Protein AF-A0A5D4S3Q2-F1 (afdb_monomer)

Structure (mmCIF, N/CA/C/O backbone):
data_AF-A0A5D4S3Q2-F1
#
_entry.id   AF-A0A5D4S3Q2-F1
#
loop_
_atom_site.group_PDB
_atom_site.id
_atom_site.type_symbol
_atom_site.label_atom_id
_atom_site.label_alt_id
_atom_site.label_comp_id
_atom_site.label_asym_id
_atom_site.label_entity_id
_atom_site.label_seq_id
_atom_site.pdbx_PDB_ins_code
_atom_site.Cartn_x
_atom_site.Cartn_y
_atom_site.Cartn_z
_atom_site.occupancy
_atom_site.B_iso_or_equiv
_atom_site.auth_seq_id
_atom_site.auth_comp_id
_atom_site.auth_asym_id
_atom_site.auth_atom_id
_atom_site.pdbx_PDB_model_n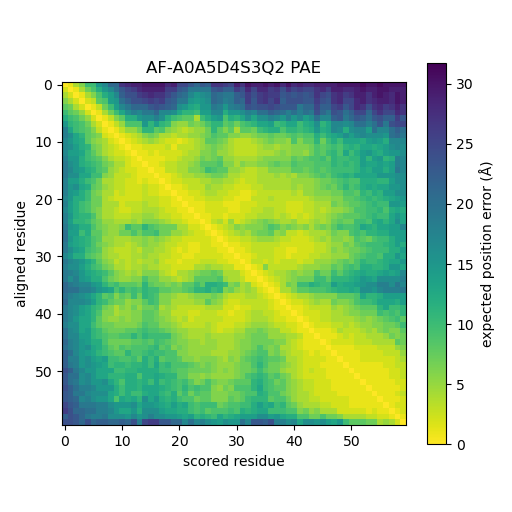um
ATOM 1 N N . MET A 1 1 ? 27.319 7.048 -13.505 1.00 37.62 1 MET A N 1
ATOM 2 C CA . MET A 1 1 ? 26.668 5.911 -12.826 1.00 37.62 1 MET A CA 1
ATOM 3 C C . MET A 1 1 ? 25.841 6.492 -11.693 1.00 37.62 1 MET A C 1
ATOM 5 O O . MET A 1 1 ? 26.385 6.808 -10.644 1.00 37.62 1 MET A O 1
ATOM 9 N N . THR A 1 2 ? 24.581 6.810 -11.980 1.00 42.22 2 THR A N 1
ATOM 10 C CA . THR A 1 2 ? 23.607 7.361 -11.030 1.00 42.22 2 THR A CA 1
ATOM 11 C C . THR A 1 2 ? 23.046 6.222 -10.184 1.00 42.22 2 THR A C 1
ATOM 13 O O . THR A 1 2 ? 22.761 5.148 -10.701 1.00 42.22 2 THR A O 1
ATOM 16 N N . HIS A 1 3 ? 22.967 6.439 -8.873 1.00 47.72 3 HIS A N 1
ATOM 17 C CA . HIS A 1 3 ? 22.348 5.518 -7.926 1.00 47.72 3 HIS A CA 1
ATOM 18 C C . HIS A 1 3 ? 20.821 5.533 -8.119 1.00 47.72 3 HIS A C 1
ATOM 20 O O . HIS A 1 3 ? 20.132 6.231 -7.383 1.00 47.72 3 HIS A O 1
ATOM 26 N N . ASP A 1 4 ? 20.295 4.771 -9.078 1.00 49.88 4 ASP A N 1
ATOM 27 C CA . ASP A 1 4 ? 18.882 4.370 -9.070 1.00 49.88 4 ASP A CA 1
ATOM 28 C C . ASP A 1 4 ? 18.764 3.130 -8.184 1.00 49.88 4 ASP A C 1
ATOM 30 O O . ASP A 1 4 ? 18.772 1.992 -8.646 1.00 49.88 4 ASP A O 1
ATOM 34 N N . LYS A 1 5 ? 18.782 3.358 -6.870 1.00 51.97 5 LYS A N 1
ATOM 35 C CA . LYS A 1 5 ? 18.477 2.312 -5.899 1.00 51.97 5 LYS A CA 1
ATOM 36 C C . LYS A 1 5 ? 16.977 2.027 -5.955 1.00 51.97 5 LYS A C 1
ATOM 38 O O . LYS A 1 5 ? 16.185 2.801 -5.432 1.00 51.97 5 LYS A O 1
ATOM 43 N N . ASP A 1 6 ? 16.655 0.902 -6.580 1.00 55.59 6 ASP A N 1
ATOM 44 C CA . ASP A 1 6 ? 15.739 -0.105 -6.044 1.00 55.59 6 ASP A CA 1
ATOM 45 C C . ASP A 1 6 ? 14.303 0.355 -5.737 1.00 55.59 6 ASP A C 1
ATOM 47 O O . ASP A 1 6 ? 13.818 0.190 -4.618 1.00 55.59 6 ASP A O 1
ATOM 51 N N . TYR A 1 7 ? 13.573 0.850 -6.740 1.00 57.19 7 TYR A N 1
ATOM 52 C CA . TYR A 1 7 ? 12.116 0.687 -6.704 1.00 57.19 7 TYR A CA 1
ATOM 53 C C . TYR A 1 7 ? 11.829 -0.810 -6.890 1.00 57.19 7 TYR A C 1
ATOM 55 O O . TYR A 1 7 ? 12.048 -1.360 -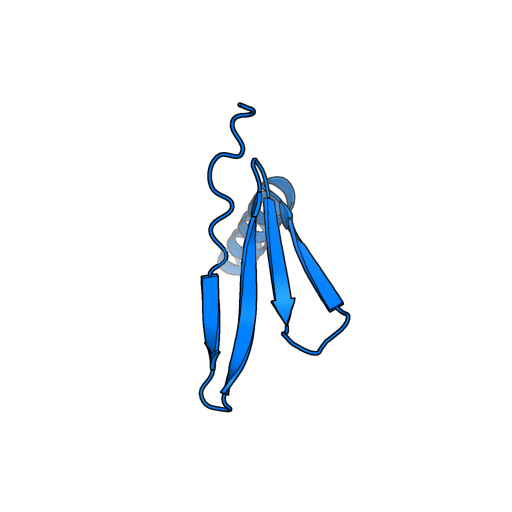7.968 1.00 57.19 7 TYR A O 1
ATOM 63 N N . GLN A 1 8 ? 11.444 -1.499 -5.813 1.00 64.12 8 GLN A N 1
ATOM 64 C CA . GLN A 1 8 ? 10.882 -2.845 -5.917 1.00 64.12 8 GLN A CA 1
ATOM 65 C C . GLN A 1 8 ? 9.382 -2.716 -6.136 1.00 64.12 8 GLN A C 1
ATOM 67 O O . GLN A 1 8 ? 8.657 -2.294 -5.232 1.00 64.12 8 GLN A O 1
ATOM 72 N N . ASP A 1 9 ? 8.941 -3.098 -7.328 1.00 70.81 9 ASP A N 1
ATOM 73 C CA . ASP A 1 9 ? 7.529 -3.286 -7.620 1.00 70.81 9 ASP A CA 1
ATOM 74 C C . ASP A 1 9 ? 7.112 -4.683 -7.151 1.00 70.81 9 ASP A C 1
ATOM 76 O O . ASP A 1 9 ? 7.730 -5.697 -7.495 1.00 70.81 9 ASP A O 1
ATOM 80 N N . PHE A 1 10 ? 6.066 -4.736 -6.332 1.00 80.38 10 PHE A N 1
ATOM 81 C CA . PHE A 1 10 ? 5.443 -5.980 -5.894 1.00 80.38 10 PHE A CA 1
ATOM 82 C C . PHE A 1 10 ? 4.067 -6.109 -6.533 1.00 80.38 10 PHE A C 1
ATOM 84 O O . PHE A 1 10 ? 3.367 -5.117 -6.711 1.00 80.38 10 PHE A O 1
ATOM 91 N N . TYR A 1 11 ? 3.650 -7.340 -6.823 1.00 83.06 11 TYR A N 1
ATOM 92 C CA . TYR A 1 11 ? 2.297 -7.620 -7.295 1.00 83.06 11 TYR A CA 1
ATOM 93 C C . TYR A 1 11 ? 1.544 -8.435 -6.251 1.00 83.06 11 TYR A C 1
ATOM 95 O O . TYR A 1 11 ? 2.008 -9.498 -5.834 1.00 83.06 11 TYR A O 1
ATOM 103 N N . ILE A 1 12 ? 0.372 -7.949 -5.854 1.00 84.62 12 ILE A N 1
ATOM 104 C CA . ILE A 1 12 ? -0.638 -8.750 -5.165 1.00 84.62 12 ILE A CA 1
ATOM 105 C C . ILE A 1 12 ? -1.578 -9.265 -6.250 1.00 84.62 12 ILE A C 1
ATOM 107 O O . ILE A 1 12 ? -2.065 -8.480 -7.060 1.00 84.62 12 ILE A O 1
ATOM 111 N N . VAL A 1 13 ? -1.787 -10.577 -6.293 1.00 85.44 13 VAL A N 1
ATOM 112 C CA . VAL A 1 13 ? -2.711 -11.219 -7.232 1.00 85.44 13 VAL A CA 1
ATOM 113 C C . VAL A 1 13 ? -3.848 -11.805 -6.414 1.00 85.44 13 VAL A C 1
ATOM 115 O O . VAL A 1 13 ? -3.572 -12.526 -5.452 1.00 85.44 13 VAL A O 1
ATOM 118 N N . ASP A 1 14 ? -5.086 -11.456 -6.746 1.00 85.00 14 ASP A N 1
ATOM 119 C CA . ASP A 1 14 ? -6.261 -12.034 -6.094 1.00 85.00 14 ASP A CA 1
ATOM 120 C C . ASP A 1 14 ? -6.701 -13.357 -6.748 1.00 85.00 14 ASP A C 1
ATOM 122 O O . ASP A 1 14 ? -6.073 -13.852 -7.690 1.00 85.00 14 ASP A O 1
ATOM 126 N N . ASP A 1 15 ? -7.761 -13.963 -6.208 1.00 90.25 15 ASP A N 1
ATOM 127 C CA . ASP A 1 15 ? -8.278 -15.258 -6.666 1.00 90.25 15 ASP A CA 1
ATOM 128 C C . ASP A 1 15 ? -8.863 -15.200 -8.092 1.00 90.25 15 ASP A C 1
ATOM 130 O O . ASP A 1 15 ? -8.905 -16.226 -8.777 1.00 90.25 15 ASP A O 1
ATOM 134 N N . ASP A 1 16 ? -9.267 -14.011 -8.553 1.00 89.56 16 ASP A N 1
ATOM 135 C CA . ASP A 1 16 ? -9.769 -13.761 -9.908 1.00 89.56 16 ASP A CA 1
ATOM 136 C C . ASP A 1 16 ? -8.621 -13.512 -10.911 1.00 89.56 16 ASP A C 1
ATOM 138 O O . ASP A 1 16 ? -8.822 -13.516 -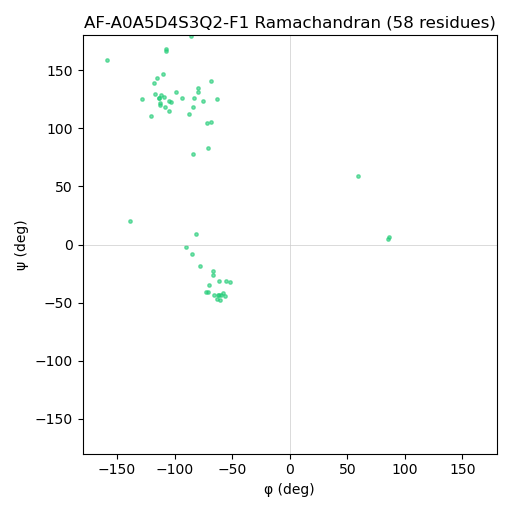12.129 1.00 89.56 16 ASP A O 1
ATOM 142 N N . GLY A 1 17 ? -7.386 -13.385 -10.411 1.00 85.88 17 GLY A N 1
ATOM 143 C CA . GLY A 1 17 ? -6.182 -13.145 -11.201 1.00 85.88 17 GLY A CA 1
ATOM 144 C C . GLY A 1 17 ? -5.923 -11.667 -11.489 1.00 85.88 17 GLY A C 1
ATOM 145 O O . GLY A 1 17 ? -4.982 -11.357 -12.236 1.00 85.88 17 GLY A O 1
ATOM 146 N N . ASP A 1 18 ? -6.710 -10.769 -10.895 1.00 85.31 18 ASP A N 1
ATOM 147 C CA . ASP A 1 18 ? -6.483 -9.337 -10.976 1.00 85.31 18 ASP A CA 1
ATOM 148 C C . ASP A 1 18 ? -5.218 -8.982 -10.196 1.00 85.31 18 ASP A C 1
ATOM 150 O O . ASP A 1 18 ? -4.893 -9.550 -9.149 1.00 85.31 18 ASP A O 1
ATOM 154 N N . LYS A 1 19 ? -4.444 -8.052 -10.760 1.00 86.75 19 LYS A N 1
ATOM 155 C CA . LYS A 1 19 ? -3.132 -7.681 -10.230 1.00 86.75 19 LYS A CA 1
ATOM 156 C C . LYS A 1 19 ? -3.168 -6.268 -9.686 1.00 86.75 19 LYS A C 1
ATOM 158 O O . LYS A 1 19 ? -3.519 -5.329 -10.401 1.00 86.75 19 LYS A O 1
ATOM 163 N N . LEU A 1 20 ? -2.716 -6.114 -8.452 1.00 85.38 20 LEU A N 1
ATOM 164 C CA . LEU A 1 20 ? -2.418 -4.832 -7.837 1.00 85.38 20 LEU A CA 1
ATOM 165 C C . LEU A 1 20 ? -0.901 -4.652 -7.780 1.00 85.38 20 LEU A C 1
ATOM 167 O O . LEU A 1 20 ? -0.205 -5.406 -7.102 1.00 85.38 20 LEU A O 1
ATOM 171 N N . GLU A 1 21 ? -0.398 -3.663 -8.506 1.00 87.25 21 GLU A N 1
ATOM 172 C CA . GLU A 1 21 ? 0.987 -3.210 -8.446 1.00 87.25 21 GLU A CA 1
ATOM 173 C C . GLU A 1 21 ? 1.191 -2.305 -7.230 1.00 87.25 21 GLU A C 1
ATOM 175 O O . GLU A 1 21 ? 0.409 -1.384 -6.982 1.00 87.25 21 GLU A O 1
ATOM 180 N N . VAL A 1 22 ? 2.245 -2.584 -6.469 1.00 86.31 22 VAL A N 1
ATOM 181 C CA . VAL A 1 22 ? 2.633 -1.864 -5.260 1.00 86.31 22 VAL A CA 1
ATOM 182 C C . VAL A 1 22 ? 4.037 -1.313 -5.460 1.00 86.31 22 VAL A C 1
ATOM 184 O O . VAL A 1 22 ? 5.009 -2.071 -5.458 1.00 86.31 22 VAL A O 1
ATOM 187 N N . THR A 1 23 ? 4.143 0.008 -5.578 1.00 85.19 23 THR A N 1
ATOM 188 C CA . THR A 1 23 ? 5.421 0.709 -5.737 1.00 85.19 23 THR A CA 1
ATOM 189 C C . THR A 1 23 ? 5.755 1.468 -4.459 1.00 85.19 23 THR A C 1
ATOM 191 O O . THR A 1 23 ? 5.036 2.389 -4.052 1.00 85.19 23 THR A O 1
ATOM 194 N N . PHE A 1 24 ? 6.873 1.101 -3.831 1.00 81.69 24 PHE A N 1
ATOM 195 C CA . PHE A 1 24 ? 7.400 1.792 -2.655 1.00 81.69 24 PHE A CA 1
ATOM 196 C C . PHE A 1 24 ? 8.234 3.004 -3.070 1.00 81.69 24 PHE A C 1
ATOM 198 O O . PHE A 1 24 ? 9.267 2.873 -3.718 1.00 81.69 24 PHE A O 1
ATOM 205 N N . MET A 1 25 ? 7.806 4.192 -2.657 1.00 82.44 25 MET A N 1
ATOM 206 C CA . MET A 1 25 ? 8.555 5.442 -2.780 1.00 82.44 25 MET A CA 1
ATOM 207 C C . MET A 1 25 ? 9.069 5.876 -1.405 1.00 82.44 25 MET A C 1
ATOM 209 O O . MET A 1 25 ? 8.627 5.370 -0.377 1.00 82.44 25 MET A O 1
ATOM 213 N N . SER A 1 26 ? 9.993 6.842 -1.361 1.00 80.38 26 SER A N 1
ATOM 214 C CA . SER A 1 26 ? 10.711 7.193 -0.124 1.00 80.38 26 SER A CA 1
ATOM 215 C C . SER A 1 26 ? 9.823 7.482 1.098 1.00 80.38 26 SER A C 1
ATOM 217 O O . SER A 1 26 ? 10.262 7.177 2.197 1.00 80.38 26 SER A O 1
ATOM 219 N N . ASN A 1 27 ? 8.613 8.036 0.921 1.00 82.50 27 ASN A N 1
ATOM 220 C CA . ASN A 1 27 ? 7.661 8.344 2.010 1.00 82.50 27 ASN A CA 1
ATOM 221 C C . ASN A 1 27 ? 6.201 7.992 1.652 1.00 82.50 27 ASN A C 1
ATOM 223 O O . ASN A 1 27 ? 5.252 8.592 2.170 1.00 82.50 27 ASN A O 1
ATOM 227 N N . SER A 1 28 ? 6.002 7.119 0.670 1.00 83.38 28 SER A N 1
ATOM 228 C CA . SER A 1 28 ? 4.664 6.774 0.201 1.00 83.38 28 SER A CA 1
ATOM 229 C C . SER A 1 28 ? 4.646 5.436 -0.514 1.00 83.38 28 SER A C 1
ATOM 231 O O . SER A 1 28 ? 5.658 4.958 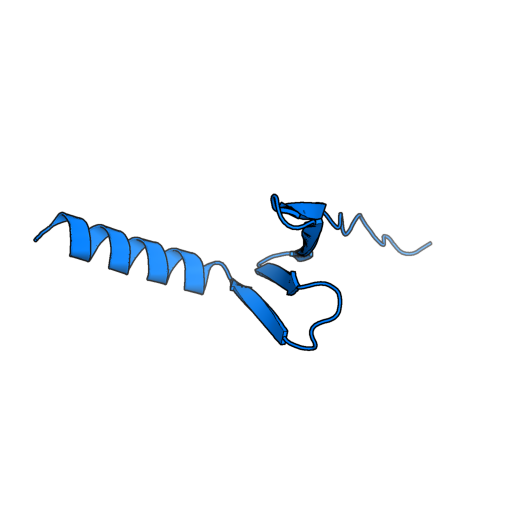-1.017 1.00 83.38 28 SER A O 1
ATOM 233 N N . VAL A 1 29 ? 3.462 4.845 -0.578 1.00 84.94 29 VAL A N 1
ATOM 234 C CA . VAL A 1 29 ? 3.178 3.649 -1.362 1.00 84.94 29 VAL A CA 1
ATOM 235 C C . VAL A 1 29 ? 2.155 4.027 -2.423 1.00 84.94 29 VAL A C 1
ATOM 237 O O . VAL A 1 29 ? 1.137 4.645 -2.109 1.00 84.94 29 VAL A O 1
ATOM 240 N N . CYS A 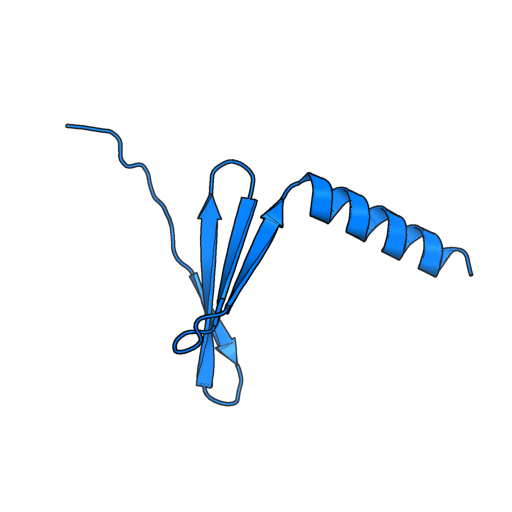1 30 ? 2.433 3.689 -3.678 1.00 83.62 30 CYS A N 1
ATOM 241 C CA . CYS A 1 30 ? 1.454 3.766 -4.757 1.00 83.62 30 CYS A CA 1
ATOM 242 C C . CYS A 1 30 ? 0.864 2.377 -4.990 1.00 83.62 30 CYS A C 1
ATOM 244 O O . CYS A 1 30 ? 1.611 1.407 -5.108 1.00 83.62 30 CYS A O 1
ATOM 246 N N . LEU A 1 31 ? -0.459 2.300 -5.057 1.00 87.12 31 LEU A N 1
ATOM 247 C CA . LEU A 1 31 ? -1.215 1.106 -5.401 1.00 87.12 31 LEU A CA 1
ATOM 248 C C . LEU A 1 31 ? -1.903 1.349 -6.745 1.00 87.12 31 LEU A C 1
ATOM 250 O O . LEU A 1 31 ? -2.715 2.269 -6.849 1.00 87.12 31 LEU A O 1
ATOM 254 N N . THR A 1 32 ? -1.609 0.534 -7.754 1.00 87.00 32 THR A N 1
ATOM 255 C CA . THR A 1 32 ? -2.210 0.650 -9.092 1.00 87.00 32 THR A CA 1
ATOM 256 C C . THR A 1 32 ? -2.784 -0.691 -9.516 1.00 87.00 32 THR A C 1
ATOM 258 O O . THR A 1 32 ? -2.079 -1.697 -9.524 1.00 87.00 32 THR A O 1
ATOM 261 N N . THR A 1 33 ? -4.063 -0.737 -9.882 1.00 84.81 33 THR A N 1
ATOM 262 C CA . THR A 1 33 ? -4.635 -1.953 -10.475 1.00 84.81 33 THR A CA 1
ATOM 263 C C . THR A 1 33 ? -4.153 -2.067 -11.918 1.00 84.81 33 THR A C 1
ATOM 265 O O . THR A 1 33 ? -4.359 -1.156 -12.719 1.00 84.81 33 THR A O 1
ATOM 268 N N . VAL A 1 34 ? -3.507 -3.178 -12.267 1.00 77.19 34 VAL A N 1
ATOM 269 C CA . VAL A 1 34 ? -2.951 -3.392 -13.608 1.00 77.19 34 VAL A CA 1
ATOM 270 C C . VAL A 1 34 ? -4.082 -3.399 -14.636 1.00 77.19 34 VAL A C 1
ATOM 272 O O . VAL A 1 34 ? -5.031 -4.169 -14.523 1.00 77.19 34 VAL A O 1
ATOM 275 N N . GLY A 1 35 ? -3.972 -2.548 -15.657 1.00 77.31 35 GLY A N 1
ATOM 276 C CA . GLY A 1 35 ? -5.013 -2.381 -16.678 1.00 77.31 35 GLY A CA 1
ATOM 277 C C . GLY A 1 35 ? -6.116 -1.383 -16.307 1.00 77.31 35 GLY A C 1
ATOM 278 O O . GLY A 1 35 ? -7.056 -1.218 -17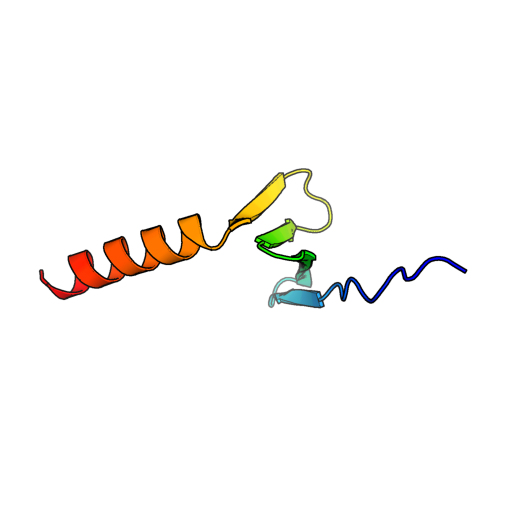.082 1.00 77.31 35 GLY A O 1
ATOM 279 N N . CYS A 1 36 ? -5.995 -0.699 -15.168 1.00 76.31 36 CYS A N 1
ATOM 280 C CA . CYS A 1 36 ? -6.846 0.416 -14.772 1.00 76.31 36 CYS A CA 1
ATOM 281 C C . CYS A 1 36 ? -6.018 1.707 -14.691 1.00 76.31 36 CYS A C 1
ATOM 283 O O . CYS A 1 36 ? -4.885 1.694 -14.218 1.00 76.31 36 CYS A O 1
ATOM 285 N N . ASP A 1 37 ? -6.603 2.841 -15.082 1.00 81.00 37 ASP A N 1
ATOM 286 C CA . ASP A 1 37 ? -5.941 4.158 -15.028 1.00 81.00 37 ASP A CA 1
ATOM 287 C C . ASP A 1 37 ? -5.997 4.804 -13.627 1.00 81.00 37 ASP A C 1
ATOM 289 O O . ASP A 1 37 ? -5.688 5.984 -13.455 1.00 81.00 37 ASP A O 1
ATOM 293 N N . THR A 1 38 ? -6.448 4.05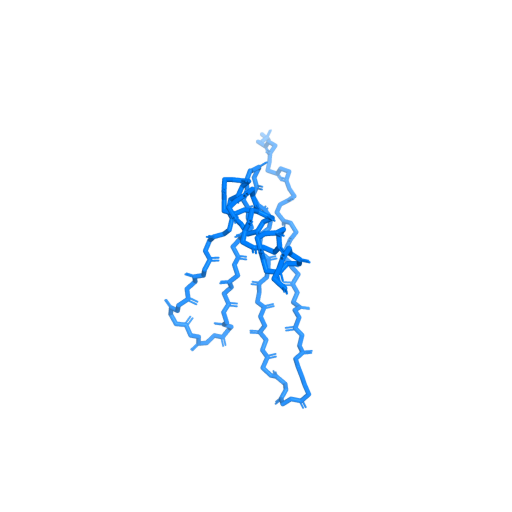8 -12.615 1.00 81.62 38 THR A N 1
ATOM 294 C CA . THR A 1 38 ? -6.608 4.568 -11.249 1.00 81.62 38 THR A CA 1
ATOM 295 C C . THR A 1 38 ? -5.471 4.090 -10.358 1.00 81.62 38 THR A C 1
ATOM 297 O O . THR A 1 38 ? -5.295 2.890 -10.148 1.00 81.62 38 THR A O 1
ATOM 300 N N . SER 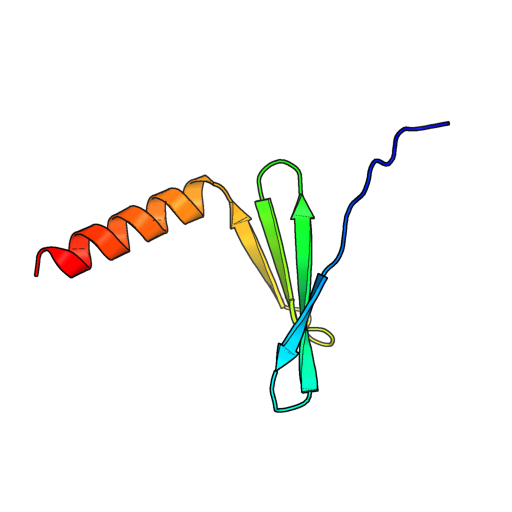A 1 39 ? -4.765 5.051 -9.765 1.00 83.62 39 SER A N 1
ATOM 301 C CA . SER A 1 39 ? -3.734 4.816 -8.755 1.00 83.62 39 SER A CA 1
ATOM 302 C C . SER A 1 39 ? -4.123 5.477 -7.434 1.00 83.62 39 SER A C 1
ATOM 304 O O . SER A 1 39 ? -4.616 6.607 -7.408 1.00 83.62 39 SER A O 1
ATOM 306 N N . VAL A 1 40 ? -3.878 4.783 -6.324 1.00 85.12 40 VAL A N 1
ATOM 307 C CA . VAL A 1 40 ? -4.065 5.294 -4.963 1.00 85.12 40 VAL A CA 1
ATOM 308 C C . VAL A 1 40 ? -2.700 5.515 -4.331 1.00 85.12 40 VAL A C 1
ATOM 310 O O . VAL A 1 40 ? -1.874 4.609 -4.279 1.00 85.12 40 VAL A O 1
ATOM 313 N N . TYR A 1 41 ? -2.477 6.718 -3.812 1.00 85.19 41 TYR A N 1
ATOM 314 C CA . TYR A 1 41 ? -1.248 7.080 -3.116 1.00 85.19 41 TYR A CA 1
ATOM 315 C C . TYR A 1 41 ? -1.512 7.137 -1.618 1.00 85.19 41 TYR A C 1
ATOM 317 O O . TYR A 1 41 ? -2.382 7.880 -1.171 1.00 85.19 41 TYR A O 1
ATOM 325 N N . ILE A 1 42 ? -0.748 6.364 -0.854 1.00 85.44 42 ILE A N 1
ATOM 326 C CA . ILE A 1 42 ? -0.815 6.327 0.604 1.00 85.44 42 ILE A CA 1
ATOM 327 C C . ILE A 1 42 ? 0.488 6.903 1.143 1.00 85.44 42 ILE A C 1
ATOM 329 O O . ILE A 1 42 ? 1.571 6.405 0.841 1.00 85.44 42 ILE A O 1
ATOM 333 N N . THR A 1 43 ? 0.392 7.961 1.937 1.00 87.69 43 THR A N 1
ATOM 334 C CA . THR A 1 43 ? 1.523 8.599 2.620 1.00 87.69 43 THR A CA 1
ATOM 335 C C . THR A 1 43 ? 1.495 8.310 4.120 1.00 87.69 43 THR A C 1
ATOM 337 O O . THR A 1 43 ? 0.470 7.903 4.672 1.00 87.69 43 THR A O 1
ATOM 340 N N . ASP A 1 44 ? 2.586 8.618 4.823 1.00 82.50 44 ASP A N 1
ATOM 341 C CA . ASP A 1 44 ? 2.640 8.528 6.292 1.00 82.50 44 ASP A CA 1
ATOM 342 C C . ASP A 1 44 ? 1.531 9.344 6.987 1.00 82.50 44 ASP A C 1
ATOM 344 O O . ASP A 1 44 ? 1.037 8.975 8.054 1.00 82.50 44 ASP A O 1
ATOM 348 N N . LYS A 1 45 ? 1.097 10.459 6.378 1.00 83.06 45 LYS A N 1
ATOM 349 C CA . LYS A 1 45 ? -0.016 11.274 6.897 1.00 83.06 45 LYS A CA 1
ATOM 350 C C . LYS A 1 45 ? -1.359 10.562 6.764 1.00 83.06 45 LYS A C 1
ATOM 352 O O . LYS A 1 45 ? -2.219 10.721 7.634 1.00 83.06 45 LYS A O 1
ATOM 357 N N . ASP A 1 46 ? -1.533 9.796 5.693 1.00 86.12 46 ASP A N 1
ATOM 358 C CA . ASP A 1 46 ? -2.740 9.010 5.459 1.00 86.12 46 ASP A CA 1
ATOM 359 C C . ASP A 1 46 ? -2.792 7.838 6.440 1.00 86.12 46 ASP A C 1
ATOM 361 O O . ASP A 1 46 ? -3.831 7.609 7.055 1.00 86.12 46 ASP A O 1
ATOM 365 N N . LEU A 1 47 ? -1.651 7.186 6.701 1.00 81.44 47 LEU A N 1
ATOM 366 C CA . LEU A 1 47 ? -1.547 6.138 7.719 1.00 81.44 47 LEU A CA 1
ATOM 367 C C . LEU A 1 47 ? -1.887 6.666 9.120 1.00 81.44 47 LEU A C 1
ATOM 369 O O . LEU A 1 47 ? -2.732 6.092 9.803 1.00 81.44 47 LEU A O 1
ATOM 373 N N . ALA A 1 48 ? -1.327 7.812 9.517 1.00 84.31 48 ALA A N 1
ATOM 374 C CA . ALA A 1 48 ? -1.658 8.443 10.796 1.00 84.31 48 ALA A CA 1
ATOM 375 C C . ALA A 1 48 ? -3.145 8.838 10.896 1.00 84.31 48 ALA A C 1
ATOM 377 O O . ALA A 1 48 ? -3.730 8.854 11.982 1.00 84.31 48 ALA A O 1
ATOM 378 N N . SER A 1 49 ? -3.773 9.177 9.769 1.00 87.00 49 SER A N 1
ATOM 379 C CA . SER A 1 49 ? -5.209 9.466 9.715 1.00 87.00 49 SER A CA 1
ATOM 380 C C . SER A 1 49 ? -6.042 8.187 9.849 1.00 87.00 49 SER A C 1
ATOM 382 O O . SER A 1 49 ? -7.019 8.182 10.597 1.00 87.00 49 SER A O 1
ATOM 384 N N . LEU A 1 50 ? -5.628 7.090 9.209 1.00 84.00 50 LEU A N 1
ATOM 385 C CA . LEU A 1 50 ? -6.261 5.773 9.335 1.00 84.00 50 LEU A CA 1
ATOM 386 C C . LEU A 1 50 ? -6.179 5.235 10.766 1.00 84.00 50 LEU A C 1
ATOM 388 O O . LEU A 1 50 ? -7.182 4.768 11.301 1.00 84.00 50 LEU A O 1
ATOM 392 N N . GLU A 1 51 ? -5.026 5.363 11.422 1.00 84.25 51 GLU A N 1
ATOM 393 C CA . GLU A 1 51 ? -4.858 4.974 12.826 1.00 84.25 51 GLU A CA 1
ATOM 394 C C . GLU A 1 51 ? -5.826 5.722 13.749 1.00 84.25 51 GLU A C 1
ATOM 396 O O . GLU A 1 51 ? -6.443 5.114 14.624 1.00 84.25 51 GLU A O 1
ATOM 401 N N . LYS A 1 52 ? -6.023 7.030 13.530 1.00 89.19 52 LYS A N 1
ATOM 402 C CA . LYS A 1 52 ? -7.002 7.823 14.292 1.00 89.19 52 LYS A CA 1
ATOM 403 C C . LYS A 1 52 ? -8.426 7.316 14.098 1.00 89.19 52 LYS A C 1
ATOM 405 O O . LYS A 1 52 ? -9.156 7.206 15.079 1.00 89.19 52 LYS A O 1
ATOM 410 N N . VAL A 1 53 ? -8.813 7.000 12.862 1.00 85.94 53 VAL A N 1
ATOM 411 C CA . VAL A 1 53 ? -10.145 6.454 12.564 1.00 85.94 53 VAL A CA 1
ATOM 412 C C . VAL A 1 53 ? -10.334 5.099 13.245 1.00 85.94 53 VAL A C 1
ATOM 414 O O . VAL A 1 53 ? -11.342 4.893 13.912 1.00 85.94 53 VAL A O 1
ATOM 417 N N . ILE A 1 54 ? -9.353 4.198 13.147 1.00 85.19 54 ILE A N 1
ATOM 418 C CA . ILE A 1 54 ? -9.403 2.880 13.798 1.00 85.19 5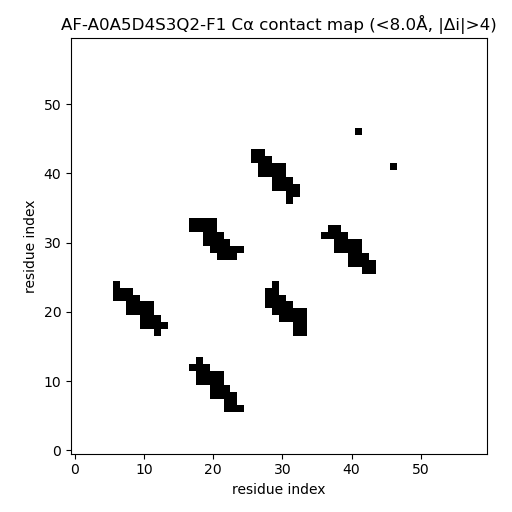4 ILE A CA 1
ATOM 419 C C . ILE A 1 54 ? -9.523 3.024 15.318 1.00 85.19 54 ILE A C 1
ATOM 421 O O . ILE A 1 54 ? -10.313 2.315 15.936 1.00 85.19 54 ILE A O 1
ATOM 425 N N . ASN A 1 55 ? -8.756 3.930 15.927 1.00 89.81 55 ASN A N 1
ATOM 426 C CA . ASN A 1 55 ? -8.810 4.154 17.370 1.00 89.81 55 ASN A CA 1
ATOM 427 C C . ASN A 1 55 ? -10.163 4.722 17.802 1.00 89.81 55 ASN A C 1
ATOM 429 O O . ASN A 1 55 ? -10.749 4.199 18.741 1.00 89.81 55 ASN A O 1
ATOM 433 N N . TYR A 1 56 ? -10.705 5.698 17.068 1.00 90.94 56 TYR A N 1
ATOM 434 C CA . TYR A 1 56 ? -12.054 6.212 17.312 1.00 90.94 56 TYR A CA 1
ATOM 435 C C . TYR A 1 56 ? -13.115 5.102 17.254 1.00 90.94 56 TYR A C 1
ATOM 437 O O . TYR A 1 56 ? -13.964 5.012 18.133 1.00 90.94 56 TYR A O 1
ATOM 445 N N . LEU A 1 57 ? -13.043 4.216 16.255 1.00 83.94 57 LEU A N 1
ATOM 446 C CA . LEU A 1 57 ? -13.992 3.108 16.105 1.00 83.94 57 LEU A CA 1
ATOM 447 C C . LEU A 1 57 ? -13.894 2.056 17.221 1.00 83.94 57 LEU A C 1
ATOM 449 O O . LEU A 1 57 ? -14.879 1.379 17.485 1.00 83.94 57 LEU A O 1
ATOM 453 N N . LYS A 1 58 ? -12.731 1.898 17.865 1.00 86.88 58 LYS A N 1
ATOM 454 C CA . LYS A 1 58 ? -12.544 0.972 18.998 1.00 86.88 58 LYS A CA 1
ATOM 455 C C . LYS A 1 58 ? -13.100 1.506 20.320 1.00 86.88 58 LYS A C 1
ATOM 457 O O . LYS A 1 58 ? -13.249 0.730 21.258 1.00 86.88 58 LYS A O 1
ATOM 462 N N . GLU A 1 59 ? -13.329 2.813 20.416 1.00 86.81 59 GLU A N 1
ATOM 463 C CA . GLU A 1 59 ? -13.830 3.482 21.622 1.00 86.81 59 GLU A CA 1
ATOM 464 C C . GLU A 1 59 ? -15.369 3.568 21.678 1.00 86.81 59 GLU A C 1
ATOM 466 O O . GLU A 1 59 ? -15.911 4.064 22.668 1.00 86.81 59 GLU A O 1
ATOM 471 N N . ILE A 1 60 ? -16.066 3.084 20.641 1.00 73.12 60 ILE A N 1
ATOM 472 C CA . ILE A 1 60 ? -17.535 2.964 20.556 1.00 73.12 60 ILE A CA 1
ATOM 473 C C . ILE A 1 60 ? -17.953 1.540 20.926 1.00 73.12 60 ILE A C 1
ATOM 475 O O . ILE A 1 60 ? -18.912 1.406 21.720 1.00 73.12 60 ILE A O 1
#

Mean predicted aligned error: 8.87 Å

Foldseek 3Di:
DDPPPDQDWDWDADPVRWTWIWTDDPFWIWTDTPPDPDIDIGGPVNVVVVVVVVVVVVVD

Solvent-accessible surface area (backbone atoms only — not comparable to full-atom values): 3714 Å² total; per-residue (Å²): 136,79,89,80,77,74,72,58,74,42,73,51,66,53,98,88,64,54,40,37,39,36,40,59,50,101,68,36,38,40,41,30,42,69,96,50,99,57,71,49,78,46,36,65,70,51,52,58,50,50,52,52,53,54,52,56,64,72,76,110

pLDDT: mean 79.67, std 12.24, range [37.62, 90.94]

Organism: NCBI:txid189381

Nearest PDB structures (foldseek):
  8y8y-assembly1_A  TM=6.690E-01  e=1.129E+00  Homo sapiens
  3voq-assembly1_B  TM=6.299E-01  e=2.783E+00  Homo sapiens
  2dos-assembly1_A  TM=5.906E-01  e=3.992E+00  Homo sapiens
  4tyz-assembly2_B  TM=6.109E-01  e=4.502E+00  Leishmania infantum
  8vl3-assembly1_A  TM=4.071E-01  e=4.781E+00  synthetic construct

Radius of gyration: 15.31 Å; Cα contacts (8 Å, |Δi|>4): 71; chains: 1; bounding box: 44×26×38 Å

Sequence (60 aa):
MTHDKDYQDFYIVDDDGDKLEVTFMSNSVCLTTVGCDTSVYITDKDLASLEKVINYLKEI

Secondary structure (DSSP, 8-state):
--------EEEEE-TT--EEEEEEETTEEEEEETT-S-EEEEEHHHHHHHHHHHHHHHT-